Protein AF-A0A7X6UDU2-F1 (afdb_monomer)

Mean predicted aligned error: 6.89 Å

Sequence (76 aa):
MNMQQLLEGANPSRESVMQRNSVTVLGPKDTPVLVFAHGYGTDQSTWRSIAETFADEYRVVLFDYVGSGASDLSIV

Radius of gyration: 15.18 Å; Cα contacts (8 Å, |Δi|>4): 117; chains: 1; bounding box: 26×46×28 Å

pLDDT: mean 87.94, std 15.98, range [47.97, 98.62]

Solvent-accessible surface area (backbone atoms only — not comparable to full-atom values): 4465 Å² total; per-residue (Å²): 137,59,80,63,67,67,48,74,83,61,70,74,51,71,65,53,52,38,50,36,21,42,55,45,78,43,49,51,88,92,39,63,77,44,77,52,78,54,62,88,98,48,27,40,73,81,43,46,82,63,52,58,76,42,21,88,73,20,20,27,35,35,31,18,61,72,68,21,74,76,15,36,69,71,82,126

Foldseek 3Di:
DDPVVVVVVPDDDPVRVCQQFVKDWAADPPAAEDEDDDDPPAAQVVCVVVQVVCRHHHGYMGTGDGCHDNHPVDPD

Nearest PDB structures (foldseek):
  8vd1-assembly1_A  TM=8.687E-01  e=3.210E-04  Oryza sativa
  6y9e-assembly5_E  TM=9.398E-01  e=4.966E-03  synthetic construct
  6xtc-assembly2_D  TM=9.259E-01  e=3.801E-03  synthetic construct
  6ty7-assembly1_A  TM=9.000E-01  e=3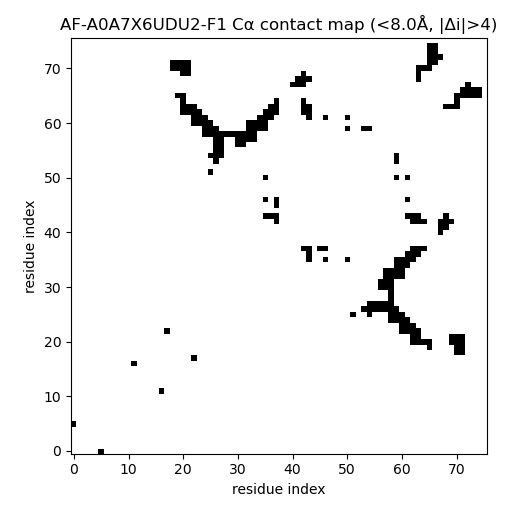.556E-03  synthetic construct
  6s42-assembly1_A  TM=9.387E-01  e=1.107E-02  Bradyrhizobium elkanii

Secondary structure (DSSP, 8-state):
--TTHHHHT----HHHHHHHTT-EEES-TTS-EEEE---TT--GGGGHHHHGGGTTTSEEEE-PPTTSTTS-----

Structure (mmCIF, N/CA/C/O backbone):
data_AF-A0A7X6UDU2-F1
#
_entry.id   AF-A0A7X6UDU2-F1
#
loop_
_atom_site.group_PDB
_atom_site.id
_atom_site.type_symbol
_atom_site.label_atom_id
_atom_site.label_alt_id
_atom_site.label_comp_id
_atom_site.label_asym_id
_atom_site.label_entity_id
_atom_site.label_seq_id
_atom_site.pdbx_PDB_ins_code
_atom_site.Cartn_x
_atom_site.Cartn_y
_atom_site.Cartn_z
_atom_site.occupancy
_atom_site.B_iso_or_equiv
_atom_site.auth_seq_id
_atom_site.auth_comp_id
_atom_site.auth_asym_id
_atom_site.auth_atom_id
_atom_site.pdbx_PDB_model_num
ATOM 1 N N . MET A 1 1 ? 13.282 33.452 -11.252 1.00 51.41 1 MET A N 1
ATOM 2 C CA . MET A 1 1 ? 12.479 32.234 -11.025 1.00 51.41 1 MET A CA 1
ATOM 3 C C . MET A 1 1 ? 12.852 31.717 -9.654 1.00 51.41 1 MET A C 1
ATOM 5 O O . MET A 1 1 ? 14.023 31.414 -9.453 1.00 51.41 1 MET A O 1
ATOM 9 N N . ASN A 1 2 ? 11.936 31.761 -8.689 1.00 54.72 2 ASN A N 1
ATOM 10 C CA . ASN A 1 2 ? 12.230 31.292 -7.336 1.00 54.72 2 ASN A CA 1
ATOM 11 C C . ASN A 1 2 ? 11.938 29.779 -7.232 1.00 54.72 2 ASN A C 1
ATOM 13 O O . ASN A 1 2 ? 11.175 29.219 -8.017 1.00 54.72 2 ASN A O 1
ATOM 17 N N . MET A 1 3 ? 12.574 29.103 -6.277 1.00 47.97 3 MET A N 1
ATOM 18 C CA . MET A 1 3 ? 12.422 27.654 -6.089 1.00 47.97 3 MET A CA 1
ATOM 19 C C . MET A 1 3 ? 11.012 27.262 -5.607 1.00 47.97 3 MET A C 1
ATOM 21 O O . MET A 1 3 ? 10.604 26.122 -5.774 1.00 47.97 3 MET A O 1
ATOM 25 N N . GLN A 1 4 ? 10.247 28.219 -5.070 1.00 56.81 4 GLN A N 1
ATOM 26 C CA . GLN A 1 4 ? 8.843 28.036 -4.690 1.00 56.81 4 GLN A CA 1
ATOM 27 C C . GLN A 1 4 ? 7.920 27.932 -5.921 1.00 56.81 4 GLN A C 1
ATOM 29 O O . GLN A 1 4 ? 7.069 27.052 -5.963 1.00 56.81 4 GLN A O 1
ATOM 34 N N . GLN A 1 5 ? 8.162 28.713 -6.977 1.00 54.25 5 GLN A N 1
ATOM 35 C CA . GLN A 1 5 ? 7.388 28.704 -8.227 1.00 54.25 5 GLN A CA 1
ATOM 36 C C . GLN A 1 5 ? 7.608 27.436 -9.066 1.00 54.25 5 GLN A C 1
ATOM 38 O O . GLN A 1 5 ? 6.724 27.051 -9.824 1.00 54.25 5 GLN A O 1
ATOM 43 N N . LEU A 1 6 ? 8.755 26.758 -8.927 1.00 54.16 6 LEU A N 1
ATOM 44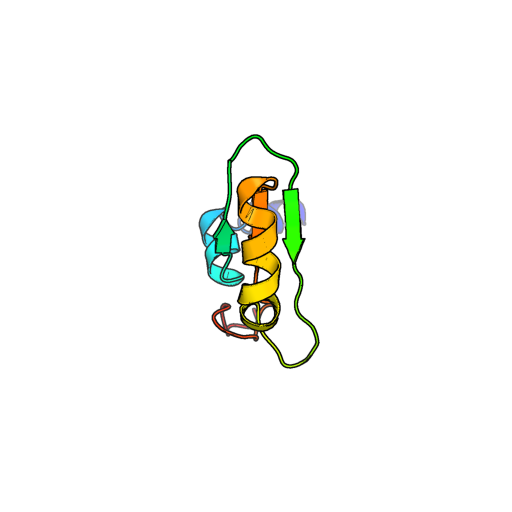 C CA . LEU A 1 6 ? 8.991 25.445 -9.552 1.00 54.16 6 LEU A CA 1
ATOM 45 C C . LEU A 1 6 ? 8.211 24.311 -8.864 1.00 54.16 6 LEU A C 1
ATOM 47 O O . LEU A 1 6 ? 7.962 23.285 -9.488 1.00 54.16 6 LEU A O 1
ATOM 51 N N . LEU A 1 7 ? 7.811 24.494 -7.602 1.00 55.09 7 LEU A N 1
ATOM 52 C CA . LEU A 1 7 ? 7.078 23.493 -6.819 1.00 55.09 7 LEU A CA 1
ATOM 53 C C . LEU A 1 7 ? 5.556 23.718 -6.842 1.00 55.09 7 LEU A C 1
ATOM 55 O O . LEU A 1 7 ? 4.796 22.771 -6.654 1.00 55.09 7 LEU A O 1
ATOM 59 N N . 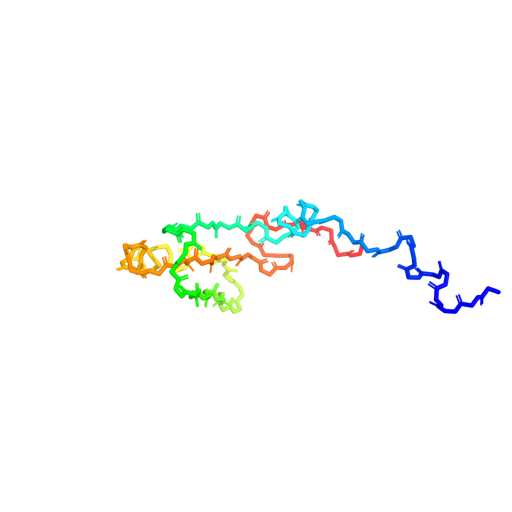GLU A 1 8 ? 5.098 24.938 -7.130 1.00 51.66 8 GLU A N 1
ATOM 60 C CA . GLU A 1 8 ? 3.670 25.291 -7.190 1.00 51.66 8 GLU A CA 1
ATOM 61 C C . GLU A 1 8 ? 2.918 24.652 -8.375 1.00 51.66 8 GLU A C 1
ATOM 63 O O . GLU A 1 8 ? 1.716 24.423 -8.276 1.00 51.66 8 GLU A O 1
ATOM 68 N N . GLY A 1 9 ? 3.613 24.293 -9.462 1.00 51.09 9 GLY A N 1
ATOM 69 C CA . GLY A 1 9 ? 3.054 23.521 -10.584 1.00 51.09 9 GLY A CA 1
ATOM 70 C C . GLY A 1 9 ? 3.285 22.006 -10.504 1.00 51.09 9 GLY A C 1
ATOM 71 O O . GLY A 1 9 ? 2.875 21.285 -11.409 1.00 51.09 9 GLY A O 1
ATOM 72 N N . ALA A 1 10 ? 3.962 21.523 -9.456 1.00 62.91 10 ALA A N 1
ATOM 73 C CA . ALA A 1 10 ? 4.568 20.189 -9.412 1.00 62.91 10 ALA A CA 1
ATOM 74 C C . ALA A 1 10 ? 4.035 19.292 -8.284 1.00 62.91 10 ALA A C 1
ATOM 76 O O . ALA A 1 10 ? 4.655 18.278 -7.968 1.00 62.91 10 ALA A O 1
ATOM 77 N N . ASN A 1 11 ? 2.915 19.652 -7.649 1.00 66.44 11 ASN A N 1
ATOM 78 C CA . ASN A 1 11 ? 2.325 18.813 -6.611 1.00 66.44 11 ASN A CA 1
ATOM 79 C C . ASN A 1 11 ? 1.286 17.871 -7.246 1.00 66.44 11 ASN A C 1
ATOM 81 O O . ASN A 1 11 ? 0.217 18.343 -7.647 1.00 66.44 11 ASN A O 1
ATOM 85 N N . PRO A 1 12 ? 1.589 16.568 -7.408 1.00 79.00 12 PRO A N 1
ATOM 86 C CA . PRO A 1 12 ? 0.682 15.646 -8.075 1.00 79.00 12 PRO A CA 1
ATOM 87 C C . PRO A 1 12 ? -0.638 15.555 -7.309 1.00 79.00 12 PRO A C 1
ATOM 89 O O . PRO A 1 12 ? -0.673 15.578 -6.076 1.00 79.00 12 PRO A O 1
ATOM 92 N N . SER A 1 13 ? -1.747 15.432 -8.043 1.00 90.25 13 SER A N 1
ATOM 93 C CA . SER A 1 13 ? -3.038 15.167 -7.413 1.00 90.25 13 SER A CA 1
ATOM 94 C C . SER A 1 13 ? -2.966 13.857 -6.624 1.00 90.25 13 SER A C 1
ATOM 96 O O . SER A 1 13 ? -2.206 12.945 -6.956 1.00 90.25 13 SER A O 1
ATOM 98 N N . ARG A 1 14 ? -3.797 13.722 -5.588 1.00 90.06 14 ARG A N 1
ATOM 99 C CA . ARG A 1 14 ? -3.907 12.459 -4.844 1.00 90.06 14 ARG A CA 1
ATOM 100 C C . ARG A 1 14 ? -4.155 11.271 -5.780 1.00 90.06 14 ARG A C 1
ATOM 102 O O . ARG A 1 14 ? -3.581 10.211 -5.571 1.00 90.06 14 ARG A O 1
ATOM 109 N N . GLU A 1 15 ? -5.002 11.452 -6.789 1.00 91.75 15 GLU A N 1
ATOM 110 C CA . GLU A 1 15 ? -5.302 10.428 -7.793 1.00 91.75 15 GLU A CA 1
ATOM 111 C C . GLU A 1 15 ? -4.058 10.047 -8.601 1.00 91.75 15 GLU A C 1
ATOM 113 O O . GLU A 1 15 ? -3.764 8.863 -8.732 1.00 91.75 15 GLU A O 1
ATOM 118 N N . SER A 1 16 ? -3.270 11.038 -9.033 1.00 91.31 16 SER A N 1
ATOM 119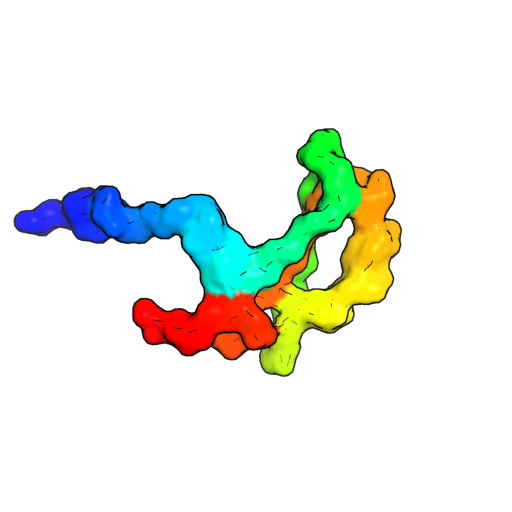 C CA . SER A 1 16 ? -1.997 10.810 -9.719 1.00 91.31 16 SER A CA 1
ATOM 120 C C . SER A 1 16 ? -1.024 10.007 -8.854 1.00 91.31 16 SER A C 1
ATOM 122 O O . SER A 1 16 ? -0.437 9.046 -9.340 1.00 91.31 16 SER A O 1
ATOM 124 N N . VAL A 1 17 ? -0.905 10.319 -7.559 1.00 92.44 17 VAL A N 1
ATOM 125 C CA . VAL A 1 17 ? -0.059 9.542 -6.635 1.00 92.44 17 VAL A CA 1
ATOM 126 C C . VAL A 1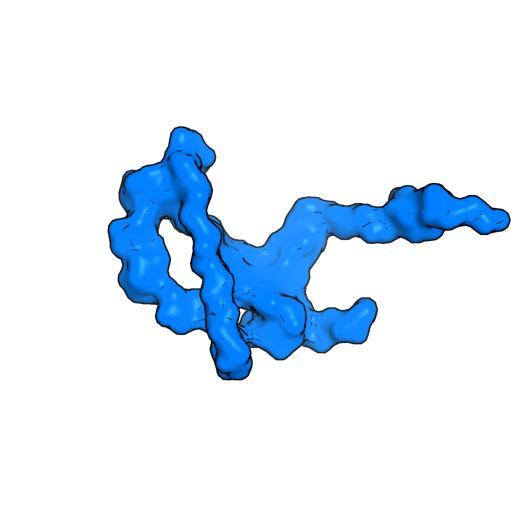 17 ? -0.585 8.116 -6.460 1.00 92.44 17 VAL A C 1
ATOM 128 O O . VAL A 1 17 ? 0.190 7.162 -6.502 1.00 92.44 17 VAL A O 1
ATOM 131 N N . MET A 1 18 ? -1.900 7.950 -6.288 1.00 94.50 18 MET A N 1
ATOM 132 C CA . MET A 1 18 ? -2.512 6.630 -6.119 1.00 94.50 18 MET A CA 1
ATOM 133 C C . MET A 1 18 ? -2.323 5.748 -7.354 1.00 94.50 18 MET A C 1
ATOM 135 O O . MET A 1 18 ? -2.030 4.564 -7.206 1.00 94.50 18 MET A O 1
ATOM 139 N N . GLN A 1 19 ? -2.446 6.322 -8.551 1.00 93.31 19 GLN A N 1
ATOM 140 C CA . GLN A 1 19 ? -2.219 5.615 -9.805 1.00 93.31 19 GLN A CA 1
ATOM 141 C C . GLN A 1 19 ? -0.736 5.302 -10.011 1.00 93.31 19 GLN A C 1
ATOM 143 O O . GLN A 1 19 ? -0.389 4.156 -10.284 1.00 93.31 19 GLN A O 1
ATOM 148 N N . ARG A 1 20 ? 0.149 6.285 -9.797 1.00 94.12 20 ARG A N 1
ATOM 149 C CA . ARG A 1 20 ? 1.604 6.126 -9.939 1.00 94.12 20 ARG A CA 1
ATOM 150 C C . ARG A 1 20 ? 2.151 4.982 -9.094 1.00 94.12 20 ARG A C 1
ATOM 152 O O . ARG A 1 20 ? 3.074 4.300 -9.518 1.00 94.12 20 ARG A O 1
ATOM 159 N N . ASN A 1 21 ? 1.585 4.774 -7.911 1.00 96.44 21 ASN A N 1
ATOM 160 C CA . ASN A 1 21 ? 2.010 3.745 -6.971 1.00 96.44 21 ASN A CA 1
ATOM 161 C C . ASN A 1 21 ? 1.074 2.531 -6.920 1.00 96.44 21 ASN A C 1
ATOM 163 O O . ASN A 1 21 ? 1.198 1.731 -5.998 1.00 96.44 21 ASN A O 1
ATOM 167 N N . SER A 1 22 ? 0.133 2.398 -7.861 1.00 96.94 22 SER A N 1
ATOM 168 C CA . SER A 1 22 ? -0.845 1.301 -7.907 1.00 96.94 22 SER A CA 1
ATOM 169 C C . SER A 1 22 ? -1.422 0.947 -6.534 1.00 96.94 22 SER A C 1
ATOM 171 O O . SER A 1 22 ? -1.347 -0.184 -6.062 1.00 96.94 22 SER A O 1
ATOM 173 N N . VAL A 1 23 ? -1.952 1.957 -5.845 1.00 97.56 23 VAL A N 1
ATOM 174 C CA . VAL A 1 23 ? -2.401 1.824 -4.457 1.00 97.56 23 VAL A CA 1
ATOM 175 C C . VAL A 1 23 ? -3.678 0.988 -4.375 1.00 97.56 23 VAL A C 1
ATOM 177 O O . VAL A 1 23 ? -4.716 1.367 -4.920 1.00 97.56 23 VAL A O 1
ATOM 180 N N . THR A 1 24 ? -3.631 -0.088 -3.591 1.00 98.06 24 THR A N 1
ATOM 181 C CA . THR A 1 24 ? -4.801 -0.881 -3.196 1.00 98.06 24 THR A CA 1
ATOM 182 C C . THR A 1 24 ? -5.160 -0.568 -1.752 1.00 98.06 24 THR A C 1
ATOM 184 O O . THR A 1 24 ? -4.285 -0.486 -0.888 1.00 98.06 24 THR A O 1
ATOM 187 N N . VAL A 1 25 ? -6.454 -0.409 -1.460 1.00 97.94 25 VAL A N 1
ATOM 188 C CA . VAL A 1 25 ? -6.907 -0.161 -0.090 1.00 97.94 25 VAL A CA 1
ATOM 189 C C . VAL A 1 25 ? -8.078 -1.053 0.290 1.00 97.94 25 VAL A C 1
ATOM 191 O O . VAL A 1 25 ? -9.095 -1.064 -0.400 1.00 97.94 25 VAL A O 1
ATOM 194 N N . LEU A 1 26 ? -7.940 -1.747 1.418 1.00 98.06 26 LEU A N 1
ATOM 195 C CA . LEU A 1 26 ? -8.910 -2.690 1.970 1.00 98.06 26 LEU A CA 1
ATOM 196 C C . LEU A 1 26 ? -9.377 -2.229 3.360 1.00 98.06 26 LEU A C 1
ATOM 198 O O . LEU A 1 26 ? -8.764 -1.358 3.983 1.00 98.06 26 LEU A O 1
ATOM 202 N N . GLY A 1 27 ? -10.472 -2.817 3.833 1.00 97.44 27 GLY A N 1
ATOM 203 C CA . GLY A 1 27 ? -10.982 -2.618 5.188 1.00 97.44 27 GLY A CA 1
ATOM 204 C C . GLY A 1 27 ? -11.678 -1.275 5.466 1.00 97.44 27 GLY A C 1
ATOM 205 O O . GLY A 1 27 ? -11.763 -0.402 4.583 1.00 97.44 27 GLY A O 1
ATOM 206 N N . PRO A 1 28 ? -12.215 -1.101 6.689 1.00 97.19 28 PRO A N 1
ATOM 207 C CA . PRO A 1 28 ? -12.996 0.070 7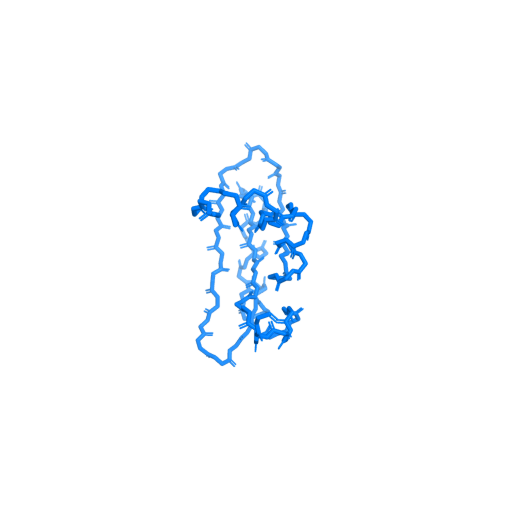.091 1.00 97.19 28 PRO A CA 1
ATOM 208 C C . PRO A 1 28 ? -12.184 1.368 7.038 1.00 97.19 28 PRO A C 1
ATOM 210 O O . PRO A 1 28 ? -10.978 1.370 7.252 1.00 97.19 28 PRO A O 1
ATOM 213 N N . LYS A 1 29 ? -12.830 2.505 6.749 1.00 94.94 29 LYS A N 1
ATOM 214 C CA . LYS A 1 29 ? -12.137 3.806 6.632 1.00 94.94 29 LYS A CA 1
ATOM 215 C C . LYS A 1 29 ? -11.664 4.380 7.971 1.00 94.94 29 LYS A C 1
ATOM 217 O O . LYS A 1 29 ? -10.664 5.090 7.975 1.00 94.94 29 LYS A O 1
ATOM 222 N N . ASP A 1 30 ? -12.356 4.061 9.062 1.00 96.00 30 ASP A N 1
ATOM 223 C CA . ASP A 1 30 ? -12.186 4.709 10.371 1.00 96.00 30 ASP A CA 1
ATOM 224 C C . ASP A 1 30 ? -11.426 3.834 11.388 1.00 96.00 30 ASP A C 1
ATOM 226 O O . ASP A 1 30 ? -11.547 4.007 12.599 1.00 96.00 30 ASP A O 1
ATOM 230 N N . THR A 1 31 ? -10.635 2.880 10.896 1.00 97.44 31 THR A N 1
ATOM 231 C CA . THR A 1 31 ? -9.759 2.000 11.686 1.00 97.44 31 THR A CA 1
ATOM 232 C C . THR A 1 31 ? -8.287 2.398 11.534 1.00 97.44 31 THR A C 1
ATOM 234 O O . THR A 1 31 ? -7.933 3.071 10.559 1.00 97.44 31 THR A O 1
ATOM 237 N N . PRO A 1 32 ? -7.390 1.977 12.449 1.00 98.44 32 PRO A N 1
ATOM 238 C CA . PRO A 1 32 ? -5.957 2.224 12.308 1.00 98.44 32 PRO A CA 1
ATOM 239 C C . PRO A 1 32 ? -5.414 1.738 10.957 1.00 98.44 32 PRO A C 1
ATOM 241 O O . PRO A 1 32 ? -5.850 0.714 10.427 1.00 98.44 32 PRO A O 1
ATOM 244 N N . VAL A 1 33 ? -4.458 2.480 10.396 1.00 98.56 33 VAL A N 1
ATOM 245 C CA . VAL A 1 33 ? -3.875 2.176 9.083 1.00 98.56 33 VAL A CA 1
ATOM 246 C C . VAL A 1 33 ? -2.696 1.221 9.235 1.00 98.56 33 VAL A C 1
ATOM 248 O O . VAL A 1 33 ? -1.781 1.488 10.014 1.00 98.56 33 VAL A O 1
ATOM 251 N N . LEU A 1 34 ? -2.693 0.152 8.440 1.00 98.56 34 LEU A N 1
ATOM 252 C CA . LEU A 1 34 ? -1.570 -0.773 8.305 1.00 98.56 34 LEU A CA 1
ATOM 253 C C . LEU A 1 34 ? -1.066 -0.744 6.859 1.00 98.56 34 LEU A C 1
ATOM 255 O O . LEU A 1 34 ? -1.830 -0.993 5.928 1.00 98.56 34 LEU A O 1
ATOM 259 N N . VAL A 1 35 ? 0.215 -0.424 6.666 1.00 98.44 35 VAL A N 1
ATOM 260 C CA . VAL A 1 35 ? 0.828 -0.279 5.336 1.00 98.44 35 VAL A CA 1
ATOM 261 C C . VAL A 1 35 ? 1.769 -1.448 5.063 1.00 98.44 35 VAL A C 1
ATOM 263 O O . VAL A 1 35 ? 2.684 -1.696 5.846 1.00 98.44 35 VAL A O 1
ATOM 266 N N . PHE A 1 36 ? 1.580 -2.121 3.928 1.00 98.50 36 PHE A N 1
ATOM 267 C CA . PHE A 1 36 ? 2.466 -3.179 3.444 1.00 98.50 36 PHE A CA 1
ATOM 268 C C . PHE A 1 36 ? 3.343 -2.654 2.307 1.00 98.50 36 PHE A C 1
ATOM 270 O O . PHE A 1 36 ? 2.846 -2.290 1.242 1.00 98.50 36 PHE A O 1
ATOM 277 N N . ALA A 1 37 ? 4.656 -2.641 2.535 1.00 97.88 37 ALA A N 1
ATOM 278 C CA . ALA A 1 37 ? 5.662 -2.341 1.522 1.00 97.88 37 ALA A CA 1
ATOM 279 C C . ALA A 1 37 ? 6.338 -3.642 1.073 1.00 97.88 37 ALA A C 1
ATOM 281 O O . ALA A 1 37 ? 6.732 -4.465 1.904 1.00 97.88 37 ALA A O 1
ATOM 282 N N . HIS A 1 38 ? 6.440 -3.864 -0.234 1.00 97.44 38 HIS A N 1
ATOM 283 C CA . HIS A 1 38 ? 7.055 -5.073 -0.780 1.00 97.44 38 HIS A CA 1
ATOM 284 C C . HIS A 1 38 ? 8.591 -4.991 -0.788 1.00 97.44 38 HIS A C 1
ATOM 286 O O . HIS A 1 38 ? 9.181 -3.927 -0.613 1.00 97.44 38 HIS A O 1
ATOM 292 N N . GLY A 1 39 ? 9.254 -6.136 -0.960 1.00 95.12 39 GLY A N 1
ATOM 293 C CA . GLY A 1 39 ? 10.713 -6.217 -1.039 1.00 95.12 39 GLY A CA 1
ATOM 294 C C . GLY A 1 39 ? 11.254 -5.941 -2.445 1.00 95.12 39 GLY A C 1
ATOM 295 O O . GLY A 1 39 ? 10.505 -5.748 -3.406 1.00 95.12 39 GLY A O 1
ATOM 296 N N . TYR A 1 40 ? 12.578 -5.974 -2.580 1.00 94.81 40 TYR A N 1
ATOM 297 C CA . TYR A 1 40 ? 13.266 -5.836 -3.866 1.00 94.81 40 TYR A CA 1
ATOM 298 C C . TYR A 1 40 ? 12.780 -6.860 -4.907 1.00 94.81 40 TYR A C 1
ATOM 300 O O . TYR A 1 40 ? 12.621 -8.036 -4.587 1.00 94.81 40 TYR A O 1
ATOM 308 N N . GLY A 1 41 ? 12.590 -6.418 -6.156 1.00 92.69 41 GLY A N 1
ATOM 309 C CA . GLY A 1 41 ? 12.250 -7.290 -7.290 1.00 92.69 41 GLY A CA 1
ATOM 310 C C . GLY A 1 41 ? 10.849 -7.907 -7.238 1.00 92.69 41 GLY A C 1
ATOM 311 O O . GLY A 1 41 ? 10.576 -8.846 -7.978 1.00 92.69 41 GLY A O 1
ATOM 312 N N . THR A 1 42 ? 9.981 -7.407 -6.359 1.00 96.12 42 THR A N 1
ATOM 313 C CA . THR A 1 42 ? 8.603 -7.889 -6.184 1.00 96.12 42 THR A CA 1
ATOM 314 C C . THR A 1 42 ? 7.604 -6.743 -6.342 1.00 96.12 42 THR A C 1
ATOM 316 O O . THR A 1 42 ? 7.999 -5.628 -6.676 1.00 96.12 42 THR A O 1
ATOM 319 N N . ASP A 1 43 ? 6.325 -7.018 -6.103 1.00 97.50 43 ASP A N 1
ATOM 320 C CA . ASP A 1 43 ? 5.243 -6.037 -6.064 1.00 97.50 43 ASP A CA 1
ATOM 321 C C . ASP A 1 43 ? 4.290 -6.323 -4.887 1.00 97.50 43 ASP A C 1
ATOM 323 O O . ASP A 1 43 ? 4.487 -7.271 -4.108 1.00 97.50 43 ASP A O 1
ATOM 327 N N . GLN A 1 44 ? 3.249 -5.501 -4.741 1.00 98.12 44 GLN A N 1
ATOM 328 C CA . GLN A 1 44 ? 2.260 -5.599 -3.668 1.00 98.12 44 GLN A CA 1
ATOM 329 C C . GLN A 1 44 ? 1.576 -6.968 -3.554 1.00 98.12 44 GLN A C 1
ATOM 331 O O . GLN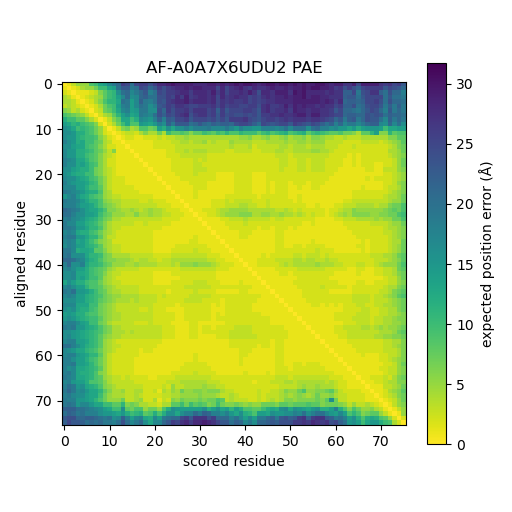 A 1 44 ? 1.099 -7.323 -2.473 1.00 98.12 44 GLN A O 1
ATOM 336 N N . SER A 1 45 ? 1.526 -7.766 -4.629 1.00 97.50 45 SER A N 1
ATOM 337 C CA . SER A 1 45 ? 0.875 -9.080 -4.609 1.00 97.50 45 SER A CA 1
ATOM 338 C C . SER A 1 45 ? 1.555 -10.065 -3.659 1.00 97.50 45 SER A C 1
ATOM 340 O O . SER A 1 45 ? 0.876 -10.949 -3.134 1.00 97.50 45 SER A O 1
ATOM 342 N N . THR A 1 46 ? 2.839 -9.847 -3.342 1.00 97.19 46 THR A N 1
ATOM 343 C CA . THR A 1 46 ? 3.604 -10.596 -2.326 1.00 97.19 46 THR A CA 1
ATOM 344 C C . THR A 1 46 ? 2.866 -10.667 -0.993 1.00 97.19 46 THR A C 1
ATOM 346 O O . THR A 1 46 ? 2.918 -11.678 -0.296 1.00 97.19 46 THR A O 1
ATOM 349 N N . TRP A 1 47 ? 2.150 -9.596 -0.647 1.00 97.69 47 TRP A N 1
ATOM 350 C CA . TRP A 1 47 ? 1.455 -9.479 0.623 1.00 97.69 47 TRP A CA 1
ATOM 351 C C . TRP A 1 47 ? -0.018 -9.859 0.558 1.00 97.69 47 TRP A C 1
ATOM 353 O O . TRP A 1 47 ? -0.621 -9.935 1.618 1.00 97.69 47 TRP A O 1
ATOM 363 N N . ARG A 1 48 ? -0.613 -10.132 -0.614 1.00 93.50 48 ARG A N 1
ATOM 364 C CA . ARG A 1 48 ? -2.080 -10.238 -0.775 1.00 93.50 48 ARG A CA 1
ATOM 365 C C . ARG A 1 48 ? -2.743 -11.126 0.281 1.00 93.50 48 ARG A C 1
ATOM 367 O O . ARG A 1 48 ? -3.586 -10.648 1.029 1.00 93.50 48 ARG A O 1
ATOM 374 N N . SER A 1 49 ? -2.303 -12.380 0.390 1.00 96.00 49 SER A N 1
ATOM 375 C CA . SER A 1 49 ? -2.901 -13.340 1.328 1.00 96.00 49 SER A CA 1
ATOM 376 C C . SER A 1 49 ? -2.722 -12.945 2.794 1.00 96.00 49 SER A C 1
ATOM 378 O O . SER A 1 49 ? -3.542 -13.332 3.614 1.00 96.00 49 SER A O 1
ATOM 380 N N . ILE A 1 50 ? -1.654 -12.221 3.134 1.00 97.44 50 ILE A N 1
ATOM 381 C CA . ILE A 1 50 ? -1.381 -11.775 4.506 1.00 97.44 50 ILE A CA 1
ATOM 382 C C . ILE A 1 50 ? -2.160 -10.489 4.788 1.00 97.44 50 ILE A C 1
ATOM 384 O O . ILE A 1 50 ? -2.791 -10.361 5.822 1.00 97.44 50 ILE A O 1
ATOM 388 N N . ALA A 1 51 ? -2.164 -9.541 3.858 1.00 97.62 51 ALA A N 1
ATOM 389 C CA . ALA A 1 51 ? -2.873 -8.274 3.965 1.00 97.62 51 ALA A CA 1
ATOM 390 C C . ALA A 1 51 ? -4.388 -8.474 4.138 1.00 97.62 51 ALA A C 1
ATOM 392 O O . ALA A 1 51 ? -5.011 -7.769 4.931 1.00 97.62 51 ALA A O 1
ATOM 393 N N . GLU A 1 52 ? -4.967 -9.460 3.448 1.00 97.06 52 GLU A N 1
ATOM 394 C CA . GLU A 1 52 ? -6.383 -9.818 3.572 1.00 97.06 52 GLU A CA 1
ATOM 395 C C . GLU A 1 52 ? -6.765 -10.247 4.998 1.00 97.06 52 GLU A C 1
ATOM 397 O O . GLU A 1 52 ? -7.860 -9.912 5.442 1.00 97.06 52 GLU A O 1
ATOM 402 N N . THR A 1 53 ? -5.868 -10.883 5.768 1.00 98.06 53 THR A N 1
ATOM 403 C CA . THR A 1 53 ? -6.191 -11.313 7.145 1.00 98.06 53 THR A CA 1
ATOM 404 C C . THR A 1 53 ? -6.338 -10.157 8.130 1.00 98.06 53 THR A C 1
ATOM 406 O O . THR A 1 53 ? -6.867 -10.355 9.215 1.00 98.06 53 THR A O 1
ATOM 409 N N . PHE A 1 54 ? -5.860 -8.960 7.781 1.00 98.12 54 PHE A N 1
ATOM 410 C CA . PHE A 1 54 ? -5.963 -7.763 8.623 1.00 98.12 54 PHE A CA 1
ATOM 411 C C . PHE A 1 54 ? -7.086 -6.819 8.178 1.00 98.12 54 PHE A C 1
ATOM 413 O O . PHE A 1 54 ? -7.342 -5.821 8.851 1.00 98.12 54 PHE A O 1
ATOM 420 N N . ALA A 1 55 ? -7.751 -7.098 7.052 1.00 97.31 55 ALA A N 1
ATOM 421 C CA . ALA A 1 55 ? -8.699 -6.169 6.439 1.00 97.31 55 ALA A CA 1
ATOM 422 C C . ALA A 1 55 ? -9.990 -5.966 7.254 1.00 97.31 55 ALA A C 1
ATOM 424 O O . ALA A 1 55 ? -10.660 -4.955 7.058 1.00 97.31 55 ALA A O 1
ATOM 425 N N . ASP A 1 56 ? -10.325 -6.874 8.174 1.00 97.00 56 ASP A N 1
ATOM 426 C CA . ASP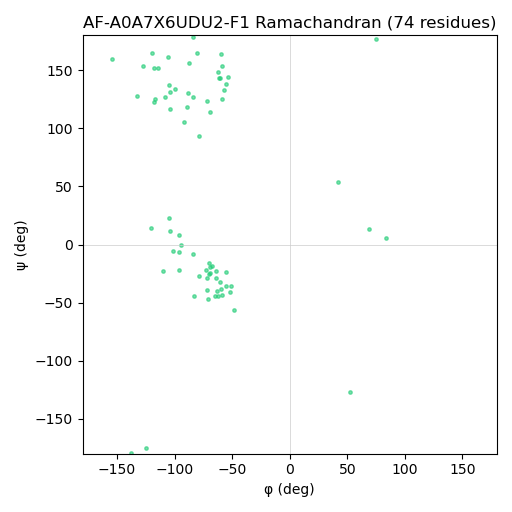 A 1 56 ? -11.505 -6.737 9.040 1.00 97.00 56 ASP A CA 1
ATOM 427 C C . ASP A 1 56 ? -11.273 -5.766 10.214 1.00 97.00 56 ASP A C 1
ATOM 429 O O . ASP A 1 56 ? -12.212 -5.127 10.688 1.00 97.00 56 ASP A O 1
ATOM 433 N N . GLU A 1 57 ? -10.022 -5.613 10.662 1.00 98.00 57 GLU A N 1
ATOM 434 C CA . GLU A 1 57 ? -9.659 -4.818 11.847 1.00 98.00 57 GLU A CA 1
ATOM 435 C C . GLU A 1 57 ? -8.908 -3.521 11.502 1.00 98.00 57 GLU A C 1
ATOM 437 O O . GLU A 1 57 ? -8.914 -2.566 12.284 1.00 98.00 57 GLU A O 1
ATOM 442 N N . TYR A 1 58 ? -8.273 -3.464 10.327 1.00 98.62 58 TYR A N 1
ATOM 443 C CA . TYR A 1 58 ? -7.397 -2.369 9.916 1.00 98.62 58 TYR A CA 1
ATOM 444 C C . TYR A 1 58 ? -7.782 -1.790 8.557 1.00 98.62 58 TYR A C 1
ATOM 446 O O . TYR A 1 58 ? -8.264 -2.475 7.653 1.00 98.62 58 TYR A O 1
ATOM 454 N N . ARG A 1 59 ? -7.442 -0.509 8.366 1.00 98.44 59 ARG A N 1
ATOM 455 C CA . ARG A 1 59 ? -7.399 0.108 7.039 1.00 98.44 59 ARG A CA 1
ATOM 456 C C . ARG A 1 59 ? -6.095 -0.322 6.377 1.00 98.44 59 ARG A C 1
ATOM 458 O O . ARG A 1 59 ? -5.051 0.296 6.586 1.00 98.44 59 ARG A O 1
ATOM 465 N N . VAL A 1 60 ? -6.143 -1.399 5.607 1.00 98.62 60 VAL A N 1
ATOM 466 C CA . VAL A 1 60 ? -4.949 -1.978 4.987 1.00 98.62 60 VAL A CA 1
ATOM 467 C C . VAL A 1 60 ? -4.633 -1.256 3.679 1.00 98.62 60 VAL A C 1
ATOM 469 O O . VAL A 1 60 ? -5.493 -1.141 2.806 1.00 98.62 60 VAL A O 1
ATOM 472 N N . VAL A 1 61 ? -3.398 -0.776 3.538 1.00 98.44 61 VAL A N 1
ATOM 473 C CA . VAL A 1 61 ? -2.882 -0.114 2.332 1.00 98.44 61 VAL A CA 1
ATOM 474 C C . VAL A 1 61 ? -1.742 -0.946 1.755 1.00 98.44 61 VAL A C 1
ATOM 476 O O . VAL A 1 61 ? -0.752 -1.206 2.441 1.00 98.44 61 VAL A O 1
ATOM 479 N N . LEU A 1 62 ? -1.862 -1.311 0.482 1.00 98.50 62 LEU A N 1
ATOM 480 C CA . LEU A 1 62 ? -0.773 -1.859 -0.318 1.00 98.50 62 LEU A CA 1
ATOM 481 C C . LEU A 1 62 ? -0.430 -0.887 -1.448 1.00 98.50 62 LEU A C 1
ATOM 483 O O . LEU A 1 62 ? -1.286 -0.125 -1.902 1.00 98.50 62 LEU A O 1
ATOM 487 N N . PHE A 1 63 ? 0.818 -0.907 -1.899 1.00 98.25 63 PHE A N 1
ATOM 488 C CA . PHE A 1 63 ? 1.274 -0.102 -3.025 1.00 98.25 63 PHE A CA 1
ATOM 489 C C . PHE A 1 63 ? 2.485 -0.754 -3.691 1.00 98.25 63 PHE A C 1
ATOM 491 O O . PHE A 1 63 ? 3.197 -1.538 -3.060 1.00 98.25 63 PHE A O 1
ATOM 498 N N . ASP A 1 64 ? 2.735 -0.366 -4.935 1.00 97.25 64 ASP A N 1
ATOM 499 C CA . ASP A 1 64 ? 3.937 -0.704 -5.683 1.00 97.25 64 ASP A CA 1
ATOM 500 C C . ASP A 1 64 ? 4.929 0.469 -5.643 1.00 97.25 64 ASP A C 1
ATOM 502 O O . ASP A 1 64 ? 4.576 1.639 -5.867 1.00 97.25 64 ASP A O 1
ATOM 506 N N . TYR A 1 65 ? 6.201 0.171 -5.374 1.00 95.44 65 TYR A N 1
ATOM 507 C CA . TYR A 1 65 ? 7.278 1.114 -5.661 1.00 95.44 65 TYR A CA 1
ATOM 508 C C . TYR A 1 65 ? 7.303 1.418 -7.162 1.00 95.44 65 TYR A C 1
ATOM 510 O O . TYR A 1 65 ? 7.089 0.531 -7.983 1.00 95.44 65 TYR A O 1
ATOM 518 N N . VAL A 1 66 ? 7.597 2.668 -7.522 1.00 93.25 66 VAL A N 1
ATOM 519 C CA . VAL A 1 66 ? 7.687 3.099 -8.929 1.00 93.25 66 VAL A CA 1
ATOM 520 C C . VAL A 1 66 ? 8.709 2.252 -9.679 1.00 93.25 66 VAL A C 1
ATOM 522 O O . VAL A 1 66 ? 9.816 2.033 -9.182 1.00 93.25 66 VAL A O 1
ATOM 525 N N . GLY A 1 67 ? 8.324 1.772 -10.860 1.00 90.50 67 GLY A N 1
ATOM 526 C CA . GLY A 1 67 ? 9.096 0.809 -11.645 1.00 90.50 67 GLY A CA 1
ATOM 527 C C . GLY A 1 67 ? 8.889 -0.660 -11.249 1.00 90.50 67 GLY A C 1
ATOM 528 O O . GLY A 1 67 ? 9.578 -1.522 -11.789 1.00 90.50 67 GLY A O 1
ATOM 529 N N . SER A 1 68 ? 7.971 -0.965 -10.323 1.00 91.38 68 SER A N 1
ATOM 530 C CA . SER A 1 68 ? 7.594 -2.334 -9.922 1.00 91.38 68 SER A CA 1
ATOM 531 C C . SER A 1 68 ? 6.119 -2.625 -10.212 1.00 91.38 68 SER A C 1
ATOM 533 O O . SER A 1 68 ? 5.290 -1.716 -10.178 1.00 91.38 68 SER A O 1
ATOM 535 N N . GLY A 1 69 ? 5.771 -3.891 -10.451 1.00 92.25 69 GLY A N 1
ATOM 536 C CA . GLY A 1 69 ? 4.377 -4.329 -10.565 1.00 92.25 69 GLY A CA 1
ATOM 537 C C . GLY A 1 69 ? 3.554 -3.517 -11.567 1.00 92.25 69 GLY A C 1
ATOM 538 O O . GLY A 1 69 ? 3.945 -3.353 -12.723 1.00 92.25 69 GLY A O 1
ATOM 539 N N . ALA A 1 70 ? 2.413 -3.006 -11.105 1.00 91.19 70 ALA A N 1
ATOM 540 C CA . ALA A 1 70 ? 1.507 -2.178 -11.895 1.00 91.19 70 ALA A CA 1
ATOM 541 C C . ALA A 1 70 ? 1.736 -0.672 -11.682 1.00 91.19 70 ALA A C 1
ATOM 543 O O . ALA A 1 70 ? 0.908 0.134 -12.109 1.00 91.19 70 ALA A O 1
ATOM 544 N N . SER A 1 71 ? 2.794 -0.267 -10.973 1.00 89.50 71 SER A N 1
ATOM 545 C CA . SER A 1 71 ? 3.139 1.153 -10.841 1.00 89.50 71 SER A CA 1
ATOM 546 C C . SER A 1 71 ? 3.402 1.790 -12.205 1.00 89.50 71 SER A C 1
ATOM 548 O O . SER A 1 71 ? 3.637 1.112 -13.209 1.00 89.50 71 SER A O 1
ATOM 550 N N . ASP A 1 72 ? 3.389 3.118 -12.233 1.00 85.44 72 ASP A N 1
ATOM 551 C CA . ASP A 1 72 ? 3.870 3.835 -13.403 1.00 85.44 72 ASP A CA 1
ATOM 552 C C . ASP A 1 72 ? 5.341 3.461 -13.669 1.00 85.44 72 ASP A C 1
ATOM 554 O O . ASP A 1 72 ? 6.198 3.548 -12.784 1.00 85.44 72 ASP A O 1
ATOM 558 N N . LEU A 1 73 ? 5.611 2.997 -14.891 1.00 76.56 73 LEU A N 1
ATOM 559 C CA . LEU A 1 73 ? 6.943 2.598 -15.347 1.00 76.56 73 LEU A CA 1
ATOM 560 C C . LEU A 1 73 ? 7.766 3.792 -15.842 1.00 76.56 73 LEU A C 1
ATOM 562 O O . LEU A 1 73 ? 8.957 3.636 -16.121 1.00 76.56 73 LEU A O 1
ATOM 566 N N . SER A 1 74 ? 7.155 4.975 -15.959 1.00 68.25 74 SER A N 1
ATOM 567 C CA . SER A 1 74 ? 7.901 6.201 -16.195 1.00 68.25 74 SER A CA 1
ATOM 568 C C . SER A 1 74 ? 8.711 6.550 -14.945 1.00 68.25 74 SER A C 1
ATOM 570 O O . SER A 1 74 ? 8.209 6.817 -13.850 1.00 68.25 74 SER A O 1
ATOM 572 N N . ILE A 1 75 ? 10.027 6.493 -15.109 1.00 55.47 75 ILE A N 1
ATOM 573 C CA . ILE A 1 75 ? 10.950 7.162 -14.206 1.00 55.47 75 ILE A CA 1
ATOM 574 C C . ILE A 1 75 ? 11.105 8.555 -14.810 1.00 55.47 75 ILE A C 1
ATOM 576 O O . ILE A 1 75 ? 11.578 8.633 -15.940 1.00 55.47 75 ILE A O 1
ATOM 580 N N . VA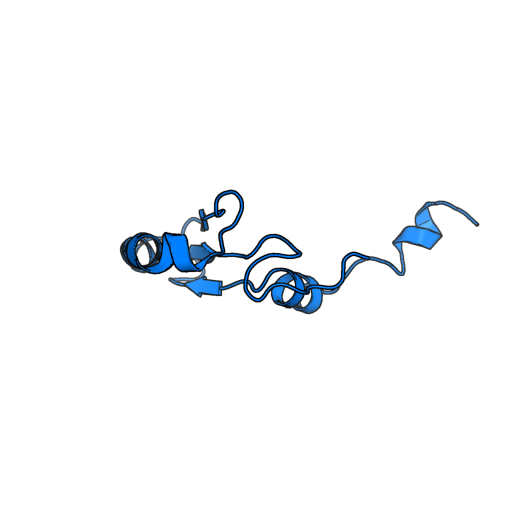L A 1 76 ? 10.704 9.574 -14.038 1.00 50.50 76 VAL A N 1
ATOM 581 C CA . VAL A 1 76 ? 10.538 11.022 -14.329 1.00 50.50 76 VAL A CA 1
ATOM 582 C C . VAL A 1 76 ? 9.322 11.468 -15.137 1.00 50.50 76 VAL A C 1
ATOM 584 O O . VAL A 1 76 ? 9.151 11.039 -16.294 1.00 50.50 76 VAL A O 1
#